Protein AF-A0A9D9SPD0-F1 (afdb_monomer)

Solvent-accessible surface area (backbone atoms only — not comparable to full-atom values): 8427 Å² total; per-residue (Å²): 134,83,87,82,81,82,81,84,81,80,84,82,80,78,81,80,79,78,78,81,70,79,66,75,82,36,58,52,96,51,100,40,53,69,55,44,50,55,56,55,72,66,38,80,92,52,48,49,81,45,74,45,97,86,48,36,39,33,37,39,20,73,92,73,37,30,38,36,43,30,52,25,91,90,42,81,33,36,54,22,36,38,39,38,33,61,45,71,48,97,90,71,49,64,48,72,49,63,25,42,41,62,77,28,60,68,70,35,41,53,49,52,53,51,55,49,50,56,49,50,51,52,54,43,50,54,51,55,51,48,55,54,54,63,73,68,58,78,87,128

Mean predicted aligned error: 11.29 Å

Secondary structure (DSSP, 8-state):
-----------------------GGGB---S-HHHHHHHHHT-TTT-EEEE-TTS-EEEEEGGGTEEEEEPPTT-TT-SEEEEEEEEE-TTS-EEEEEEEEE-S-HHHHHHHHHHHHHHHHHHHHHHHHHHHHHTTSPP-

pLDDT: mean 82.53, std 18.58, range [37.19, 98.56]

Nearest PDB structures (foldseek):
  2kf2-assembly1_A  TM=5.085E-01  e=1.589E-01  Streptomyces coelicolor A3(2)
  2rez-assembly1_A  TM=5.668E-01  e=3.774E-01  Streptomyces glaucescens
  2le1-assembly1_A  TM=5.474E-01  e=3.009E+00  Thermobifida fusca YX
  4eaj-assembly1_A  TM=4.561E-01  e=3.376E+00  Rattus norvegicus
  4ggz-assembly4_D  TM=4.896E-01  e=8.998E+00  Bradyrhizobium diazoefficiens USDA 110

Foldseek 3Di:
DDDDDDDDDDDDDDDDPDDPDDPPLQADPDPALVRVVVVLVPDPPQWDWDQDPQGWIWIQGVVQQKIKIADGPPQQQPGKIKIWRWDADPVGAIDIRIHMDTPHPPVSVVVVVVVVVVVRVVVRVVSVVVVVVVVPDDDD

Sequence (140 aa):
MRLALFVLSIASSLPALAQTQPAESSRIEFPSVAVALKELQARDGNGTVVVHADGWTIINEPLASAQWSFAPDGHHAYPSVVRRIIRRSSAGSVSVETASLCEAPQAECSKLLSEFAAMDERITQSIKARGRQGSTQPAQ

Radius of gyration: 24.4 Å; Cα contacts (8 Å, |Δi|>4): 172; chains: 1; bounding box: 58×80×50 Å

Structure (mmCIF, N/CA/C/O backbone):
data_AF-A0A9D9SPD0-F1
#
_entry.id   AF-A0A9D9SPD0-F1
#
loop_
_atom_site.group_PDB
_atom_site.id
_atom_site.type_symbol
_atom_site.label_atom_id
_atom_site.label_alt_id
_atom_site.label_comp_id
_atom_site.label_asym_id
_atom_site.label_entity_id
_atom_site.label_seq_id
_atom_site.pdbx_PDB_ins_code
_atom_site.Cartn_x
_atom_site.Cartn_y
_atom_site.Cartn_z
_atom_site.occupancy
_atom_site.B_iso_or_equiv
_atom_site.auth_seq_id
_atom_site.auth_comp_id
_atom_site.auth_asym_id
_atom_site.auth_atom_id
_atom_site.pdbx_PDB_model_num
ATOM 1 N N . MET A 1 1 ? 44.109 62.754 25.727 1.00 37.19 1 MET A N 1
ATOM 2 C CA . MET A 1 1 ? 42.789 63.143 25.192 1.00 37.19 1 MET A CA 1
ATOM 3 C C . MET A 1 1 ? 42.091 61.875 24.707 1.00 37.19 1 MET A C 1
ATOM 5 O O . MET A 1 1 ? 42.626 61.200 23.847 1.00 37.19 1 MET A O 1
ATOM 9 N N . ARG A 1 2 ? 41.018 61.517 25.422 1.00 44.62 2 ARG A N 1
ATOM 10 C CA . ARG A 1 2 ? 39.963 60.496 25.240 1.00 44.62 2 ARG A CA 1
ATOM 11 C C . ARG A 1 2 ? 40.130 59.352 24.213 1.00 44.62 2 ARG A C 1
ATOM 13 O O . ARG A 1 2 ? 40.065 59.545 23.008 1.00 44.62 2 ARG A O 1
ATOM 20 N N . LEU A 1 3 ? 40.200 58.155 24.799 1.00 45.38 3 LEU A N 1
ATOM 21 C CA . LEU A 1 3 ? 39.957 56.808 24.277 1.00 45.38 3 LEU A CA 1
ATOM 22 C C . LEU A 1 3 ? 38.614 56.727 23.514 1.00 45.38 3 LEU A C 1
ATOM 24 O O . LEU A 1 3 ? 37.570 57.021 24.095 1.00 45.38 3 LEU A O 1
ATOM 28 N N . ALA A 1 4 ? 38.633 56.323 22.241 1.00 49.66 4 ALA A N 1
ATOM 29 C CA . ALA A 1 4 ? 37.425 56.051 21.460 1.00 49.66 4 ALA A CA 1
ATOM 30 C C . ALA A 1 4 ? 37.118 54.544 21.500 1.00 49.66 4 ALA A C 1
ATOM 32 O O . ALA A 1 4 ? 37.819 53.735 20.895 1.00 49.66 4 ALA A O 1
ATOM 33 N N . LEU A 1 5 ? 36.091 54.178 22.268 1.00 47.53 5 LEU A N 1
ATOM 34 C CA . LEU A 1 5 ? 35.528 52.831 22.345 1.00 47.53 5 LEU A CA 1
ATOM 35 C C . LEU A 1 5 ? 34.811 52.495 21.028 1.00 47.53 5 LEU A C 1
ATOM 37 O O . LEU A 1 5 ? 33.817 53.132 20.681 1.00 47.53 5 LEU A O 1
ATOM 41 N N . PHE A 1 6 ? 35.297 51.481 20.311 1.00 50.62 6 PHE A N 1
ATOM 42 C CA . PHE A 1 6 ? 34.569 50.853 19.209 1.00 50.62 6 PHE A CA 1
ATOM 43 C C . PHE A 1 6 ? 33.415 50.018 19.784 1.00 50.62 6 PHE A C 1
ATOM 45 O O . PHE A 1 6 ? 33.637 48.992 20.425 1.00 50.62 6 PHE A O 1
ATOM 52 N N . VAL A 1 7 ? 32.177 50.471 19.576 1.00 56.81 7 VAL A N 1
ATOM 53 C CA . VAL A 1 7 ? 30.957 49.741 19.950 1.00 56.81 7 VAL A CA 1
ATOM 54 C C . VAL A 1 7 ? 30.686 48.664 18.896 1.00 56.81 7 VAL A C 1
ATOM 56 O O . VAL A 1 7 ? 30.331 48.962 17.757 1.00 56.81 7 VAL A O 1
ATOM 59 N N . LEU A 1 8 ? 30.874 47.402 19.284 1.00 50.56 8 LEU A N 1
ATOM 60 C CA . LEU A 1 8 ? 30.570 46.218 18.482 1.00 50.56 8 LEU A CA 1
ATOM 61 C C . LEU A 1 8 ? 29.039 46.044 18.396 1.00 50.56 8 LEU A C 1
ATOM 63 O O . LEU A 1 8 ? 28.400 45.661 19.373 1.00 50.56 8 LEU A O 1
ATOM 67 N N . SER A 1 9 ? 28.438 46.339 17.241 1.00 51.59 9 SER A N 1
ATOM 68 C CA . SER A 1 9 ? 27.016 46.063 16.984 1.00 51.59 9 SER A CA 1
ATOM 69 C C . SER A 1 9 ? 26.856 44.630 16.480 1.00 51.59 9 SER A C 1
ATOM 71 O O . SER A 1 9 ? 27.174 44.332 15.331 1.00 51.59 9 SER A O 1
ATOM 73 N N . ILE A 1 10 ? 26.390 43.730 17.346 1.00 56.06 10 ILE A N 1
ATOM 74 C CA . ILE A 1 10 ? 26.089 42.339 16.989 1.00 56.06 10 ILE A CA 1
ATOM 75 C C . ILE A 1 10 ? 24.638 42.295 16.495 1.00 56.06 10 ILE A C 1
ATOM 77 O O . ILE A 1 10 ? 23.703 42.325 17.291 1.00 56.06 10 ILE A O 1
ATOM 81 N N . ALA A 1 11 ? 24.443 42.252 15.177 1.00 54.75 11 ALA A N 1
ATOM 82 C CA . ALA A 1 11 ? 23.140 41.990 14.574 1.00 54.75 11 ALA A CA 1
ATOM 83 C C . ALA A 1 11 ? 22.809 40.495 14.727 1.00 54.75 11 ALA A C 1
ATOM 85 O O . ALA A 1 11 ? 23.429 39.642 14.093 1.00 54.75 11 ALA A O 1
ATOM 86 N N . SER A 1 12 ? 21.869 40.163 15.610 1.00 49.69 12 SER A N 1
ATOM 87 C CA . SER A 1 12 ? 21.419 38.787 15.836 1.00 49.69 12 SER A CA 1
ATOM 88 C C . SER A 1 12 ? 20.366 38.394 14.794 1.00 49.69 12 SER A C 1
ATOM 90 O O . SER A 1 12 ? 19.196 38.746 14.919 1.00 49.69 12 SER A O 1
ATOM 92 N N . SER A 1 13 ? 20.774 37.656 13.763 1.00 51.81 13 SER A N 1
ATOM 93 C CA . SER A 1 13 ? 19.858 37.021 12.810 1.00 51.81 13 SER A CA 1
ATOM 94 C C . SER A 1 13 ? 19.193 35.806 13.468 1.00 51.81 13 SER A C 1
ATOM 96 O O . SER A 1 13 ? 19.858 34.809 13.743 1.00 51.81 13 SER A O 1
ATOM 98 N N . LEU A 1 14 ? 17.887 35.877 13.733 1.00 56.00 14 LEU A N 1
ATOM 99 C CA . LEU A 1 14 ? 17.099 34.725 14.185 1.00 56.00 14 LEU A CA 1
ATOM 100 C C . LEU A 1 14 ? 16.941 33.735 13.015 1.00 56.00 14 LEU A C 1
ATOM 102 O O . LEU A 1 14 ? 16.472 34.144 11.950 1.00 56.00 14 LEU A O 1
ATOM 106 N N . PRO A 1 15 ? 17.302 32.449 13.169 1.00 54.03 15 PRO A N 1
ATOM 107 C CA . PRO A 1 15 ? 17.042 31.461 12.136 1.00 54.03 15 PRO A CA 1
ATOM 108 C C . PRO A 1 15 ? 15.532 31.201 12.075 1.00 54.03 15 PRO A C 1
ATOM 110 O O . PRO A 1 15 ? 14.916 30.790 13.059 1.00 54.03 15 PRO A O 1
ATOM 113 N N . ALA A 1 16 ? 14.926 31.451 10.915 1.00 60.50 16 ALA A N 1
ATOM 114 C CA . ALA A 1 16 ? 13.569 31.016 10.629 1.00 60.50 16 ALA A CA 1
ATOM 115 C C . ALA A 1 16 ? 13.542 29.480 10.611 1.00 60.50 16 ALA A C 1
ATOM 117 O O . ALA A 1 16 ? 14.169 28.847 9.760 1.00 60.50 16 ALA A O 1
ATOM 118 N N . LEU A 1 17 ? 12.833 28.876 11.565 1.00 54.91 17 LEU A N 1
ATOM 119 C CA . LEU A 1 17 ? 12.505 27.454 11.534 1.00 54.91 17 LEU A CA 1
ATOM 120 C C . LEU A 1 17 ? 11.563 27.218 10.349 1.00 54.91 17 LEU A C 1
ATOM 122 O O . LEU A 1 17 ? 10.366 27.486 10.433 1.00 54.91 17 LEU A O 1
ATOM 126 N N . ALA A 1 18 ? 12.114 26.739 9.235 1.00 54.06 18 ALA A N 1
ATOM 127 C CA . ALA A 1 18 ? 11.325 26.179 8.152 1.00 54.06 18 ALA A CA 1
ATOM 128 C C . ALA A 1 18 ? 10.528 24.995 8.718 1.00 54.06 18 ALA A C 1
A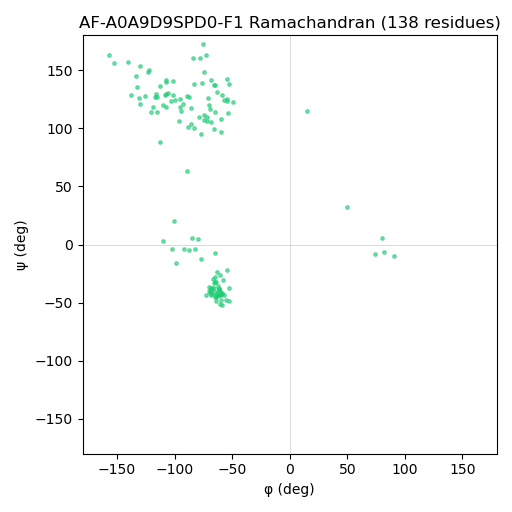TOM 130 O O . ALA A 1 18 ? 11.092 23.960 9.073 1.00 54.06 18 ALA A O 1
ATOM 131 N N . GLN A 1 19 ? 9.216 25.169 8.861 1.00 50.41 19 GLN A N 1
ATOM 132 C CA . GLN A 1 19 ? 8.316 24.071 9.177 1.00 50.41 19 GLN A CA 1
ATOM 133 C C . GLN A 1 19 ? 8.272 23.162 7.949 1.00 50.41 19 GLN A C 1
ATOM 135 O O . GLN A 1 19 ? 7.685 23.517 6.929 1.00 50.41 19 GLN A O 1
ATOM 140 N N . THR A 1 20 ? 8.928 22.007 8.030 1.00 45.81 20 THR A N 1
ATOM 141 C CA . THR A 1 20 ? 8.767 20.921 7.063 1.00 45.81 20 THR A CA 1
ATOM 142 C C . THR A 1 20 ? 7.297 20.507 7.076 1.00 45.81 20 THR A C 1
ATOM 144 O O . THR A 1 20 ? 6.865 19.766 7.958 1.00 45.81 20 THR A O 1
ATOM 147 N N . GLN A 1 21 ? 6.503 21.026 6.137 1.00 46.50 21 GLN A N 1
ATOM 148 C CA . GLN A 1 21 ? 5.155 20.525 5.894 1.00 46.50 21 GLN A CA 1
ATOM 149 C C . GLN A 1 21 ? 5.269 19.035 5.537 1.00 46.50 21 GLN A C 1
ATOM 151 O O . GLN A 1 21 ? 6.080 18.687 4.672 1.00 46.50 21 GLN A O 1
ATOM 156 N N . PRO A 1 22 ? 4.505 18.141 6.191 1.00 48.66 22 PRO A N 1
ATOM 157 C CA . PRO A 1 22 ? 4.410 16.756 5.755 1.00 48.66 22 PRO A CA 1
ATOM 158 C C . PRO A 1 22 ? 3.995 16.751 4.285 1.00 48.66 22 PRO A C 1
ATOM 160 O O . PRO A 1 22 ? 2.996 17.373 3.931 1.00 48.66 22 PRO A O 1
ATOM 163 N N . ALA A 1 23 ? 4.792 16.107 3.434 1.00 49.25 23 ALA A N 1
ATOM 164 C CA . ALA A 1 23 ? 4.589 16.105 1.994 1.00 49.25 23 ALA A CA 1
ATOM 165 C C . ALA A 1 23 ? 3.154 15.660 1.651 1.00 49.25 23 ALA A C 1
ATOM 167 O O . ALA A 1 23 ? 2.786 14.503 1.875 1.00 49.25 23 ALA A O 1
ATOM 168 N N . GLU A 1 24 ? 2.349 16.574 1.099 1.00 45.41 24 GLU A N 1
ATOM 169 C CA . GLU A 1 24 ? 0.966 16.320 0.659 1.00 45.41 24 GLU A CA 1
ATOM 170 C C . GLU A 1 24 ? 0.870 15.145 -0.333 1.00 45.41 24 GLU A C 1
ATOM 172 O O . GLU A 1 24 ? -0.155 14.473 -0.403 1.00 45.41 24 GLU A O 1
ATOM 177 N N . SER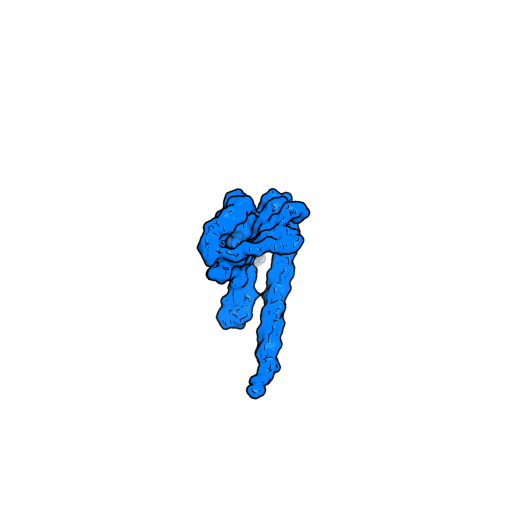 A 1 25 ? 1.970 14.807 -1.017 1.00 51.25 25 SER A N 1
ATOM 178 C CA . SER A 1 25 ? 2.091 13.672 -1.942 1.00 51.25 25 SER A CA 1
ATOM 179 C C . SER A 1 25 ? 1.942 12.281 -1.302 1.00 51.25 25 SER A C 1
ATOM 181 O O . SER A 1 25 ? 1.866 11.285 -2.023 1.00 51.25 25 SER A O 1
ATOM 183 N N . SER A 1 26 ? 1.870 12.194 0.030 1.00 67.75 26 SER A N 1
ATOM 184 C CA . SER A 1 26 ? 1.780 10.929 0.782 1.00 67.75 26 SER A CA 1
ATOM 185 C C . SER A 1 26 ? 0.340 10.471 1.064 1.00 67.75 26 SER A C 1
ATOM 187 O O . SER A 1 26 ? 0.136 9.416 1.673 1.00 67.75 26 SER A O 1
ATOM 189 N N . ARG A 1 27 ? -0.676 11.263 0.694 1.00 81.12 27 ARG A N 1
ATOM 190 C CA . ARG A 1 27 ? -2.081 10.984 1.029 1.00 81.12 27 ARG A CA 1
ATOM 191 C C . ARG A 1 27 ? -2.833 10.376 -0.156 1.00 81.12 27 ARG A C 1
ATOM 193 O O . ARG A 1 27 ? -2.645 10.766 -1.304 1.00 81.12 27 ARG A O 1
ATOM 200 N N . ILE A 1 28 ? -3.695 9.406 0.134 1.00 93.69 28 ILE A N 1
ATOM 201 C CA . ILE A 1 28 ? -4.657 8.855 -0.824 1.00 93.69 28 ILE A CA 1
ATOM 202 C C . ILE A 1 28 ? -5.959 9.665 -0.746 1.00 93.69 28 ILE A C 1
ATOM 204 O O . ILE A 1 28 ? -6.527 9.832 0.331 1.00 93.69 28 ILE A O 1
ATOM 208 N N . GLU A 1 29 ? -6.439 10.147 -1.892 1.00 92.50 29 GLU A N 1
ATOM 209 C CA . GLU A 1 29 ? -7.632 10.996 -2.009 1.00 92.50 29 GLU A CA 1
ATOM 210 C C . GLU A 1 29 ? -8.911 10.166 -2.193 1.00 92.50 29 GLU A C 1
ATOM 212 O O . GLU A 1 29 ? -9.586 10.242 -3.215 1.00 92.50 29 GLU A O 1
ATOM 217 N N . PHE A 1 30 ? -9.243 9.355 -1.191 1.00 95.12 30 PHE A N 1
ATOM 218 C CA . PHE A 1 30 ? -10.560 8.728 -1.080 1.00 95.12 30 PHE A CA 1
ATOM 219 C C . PHE A 1 30 ? -11.197 9.092 0.267 1.00 95.12 30 PHE A C 1
ATOM 221 O O . PHE A 1 30 ? -10.474 9.247 1.251 1.00 95.12 30 PHE A O 1
ATOM 228 N N . PRO A 1 31 ? -12.537 9.195 0.352 1.00 96.31 31 PRO A N 1
ATOM 229 C CA . PRO A 1 31 ? -13.221 9.502 1.609 1.00 96.31 31 PRO A CA 1
ATOM 230 C C . PRO A 1 31 ? -13.075 8.416 2.683 1.00 96.31 31 PRO A C 1
ATOM 232 O O . PRO A 1 31 ? -13.173 8.716 3.867 1.00 96.31 31 PRO A O 1
ATOM 235 N N . SER A 1 32 ? -12.901 7.157 2.269 1.00 98.00 32 SER A N 1
ATOM 236 C CA . SER A 1 32 ? -12.658 6.020 3.161 1.00 98.00 32 SER A CA 1
ATOM 237 C C . SER A 1 32 ? -11.957 4.877 2.427 1.00 98.00 32 SER A C 1
ATOM 239 O O . SER A 1 32 ? -11.980 4.807 1.194 1.00 98.00 32 SER A O 1
ATOM 241 N N . VAL A 1 33 ? -11.373 3.947 3.181 1.00 98.12 33 VAL A N 1
ATOM 242 C CA . VAL A 1 33 ? -10.749 2.717 2.670 1.00 98.12 33 VAL A CA 1
ATOM 243 C C . VAL A 1 33 ? -11.776 1.858 1.930 1.00 98.12 33 VAL A C 1
ATOM 245 O O . VAL A 1 33 ? -11.481 1.325 0.862 1.00 98.12 33 VAL A O 1
ATOM 248 N N . ALA A 1 34 ? -13.003 1.768 2.450 1.00 97.88 34 ALA A N 1
ATOM 249 C CA . ALA A 1 34 ? -14.084 1.018 1.812 1.00 97.88 34 ALA A CA 1
ATOM 250 C C . ALA A 1 34 ? -14.489 1.624 0.456 1.00 97.88 34 ALA A C 1
ATOM 252 O O . ALA A 1 34 ? -14.695 0.890 -0.512 1.00 97.88 34 ALA A O 1
ATOM 253 N N . VAL A 1 35 ? -14.562 2.960 0.365 1.00 98.12 35 VAL A N 1
ATOM 254 C CA . VAL A 1 35 ? -14.811 3.658 -0.909 1.00 98.12 35 VAL A CA 1
ATOM 255 C C . VAL A 1 35 ? -13.654 3.428 -1.879 1.00 98.12 35 VAL A C 1
ATOM 257 O O . VAL A 1 35 ? -13.906 3.068 -3.026 1.00 98.12 35 VAL 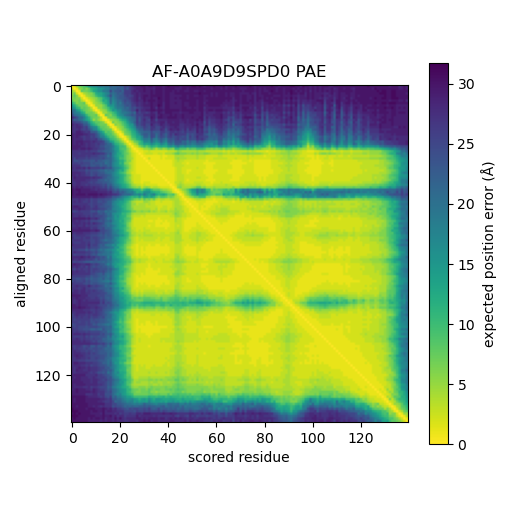A O 1
ATOM 260 N N . ALA A 1 36 ? -12.404 3.537 -1.415 1.00 97.12 36 ALA A N 1
ATOM 261 C CA . ALA A 1 36 ? -11.225 3.254 -2.232 1.00 97.12 36 ALA A CA 1
ATOM 262 C C . ALA A 1 36 ? -11.271 1.839 -2.830 1.00 97.12 36 ALA A C 1
ATOM 264 O O . ALA A 1 36 ? -11.069 1.672 -4.031 1.00 97.12 36 ALA A O 1
ATOM 265 N N . LEU A 1 37 ? -11.573 0.826 -2.009 1.00 96.50 37 LEU A N 1
ATOM 266 C CA . LEU A 1 37 ? -11.663 -0.565 -2.453 1.00 96.50 37 LEU A CA 1
ATOM 267 C C . LEU A 1 37 ? -12.744 -0.738 -3.521 1.00 96.50 37 LEU A C 1
ATOM 269 O O . LEU A 1 37 ? -12.467 -1.268 -4.596 1.00 96.50 37 LEU A O 1
ATOM 273 N N . LYS A 1 38 ? -13.956 -0.244 -3.243 1.00 95.69 38 LYS A N 1
ATOM 274 C CA . LYS A 1 38 ? -15.099 -0.346 -4.155 1.00 95.69 38 LYS A CA 1
ATOM 275 C C . LYS A 1 38 ? -14.820 0.335 -5.494 1.00 95.69 38 LYS A C 1
ATOM 277 O O . LYS A 1 38 ? -15.085 -0.249 -6.542 1.00 95.69 38 LYS A O 1
ATOM 282 N N . GLU A 1 39 ? -14.303 1.562 -5.472 1.00 94.56 39 GLU A N 1
ATOM 283 C CA . GLU A 1 39 ? -14.035 2.318 -6.696 1.00 94.56 39 GLU A CA 1
ATOM 284 C C . GLU A 1 39 ? -12.899 1.704 -7.512 1.00 94.56 39 GLU A C 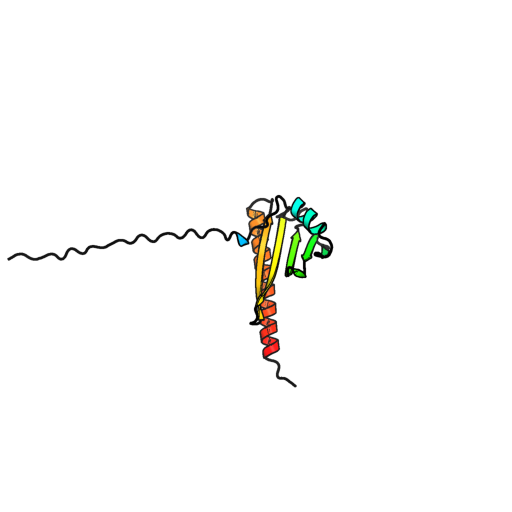1
ATOM 286 O O . GLU A 1 39 ? -13.016 1.624 -8.731 1.00 94.56 39 GLU A O 1
ATOM 291 N N . LEU A 1 40 ? -11.829 1.221 -6.871 1.00 93.75 40 LEU A N 1
ATOM 292 C CA . LEU A 1 40 ? -10.725 0.560 -7.573 1.00 93.75 40 LEU A CA 1
ATOM 293 C C . LEU A 1 40 ? -11.141 -0.787 -8.177 1.00 93.75 40 LEU A C 1
ATOM 295 O O . LEU A 1 40 ? -10.718 -1.102 -9.286 1.00 93.75 40 LEU A O 1
ATOM 299 N N . GLN A 1 41 ? -11.993 -1.561 -7.498 1.00 91.75 41 GLN A N 1
ATOM 300 C CA . GLN A 1 41 ? -12.535 -2.819 -8.029 1.00 91.75 41 GLN A CA 1
ATOM 301 C C . GLN A 1 41 ? -13.469 -2.612 -9.228 1.00 91.75 41 GLN A C 1
ATOM 303 O O . GLN A 1 41 ? -13.550 -3.481 -10.089 1.00 91.75 41 GLN A O 1
ATOM 308 N N . ALA A 1 42 ? -14.158 -1.471 -9.293 1.00 90.88 42 ALA A N 1
ATOM 309 C CA . ALA A 1 42 ? -15.066 -1.133 -10.387 1.00 90.88 42 ALA A CA 1
ATOM 310 C C . ALA A 1 42 ? -14.357 -0.563 -11.632 1.00 90.88 42 ALA A C 1
ATOM 312 O O . ALA A 1 42 ? -15.015 -0.273 -12.630 1.00 90.88 42 ALA A O 1
ATOM 313 N N . ARG A 1 43 ? -13.032 -0.358 -11.597 1.00 86.50 43 ARG A N 1
ATOM 314 C CA . ARG A 1 43 ? -12.277 0.153 -12.749 1.00 86.50 43 ARG A CA 1
ATOM 315 C C . ARG A 1 43 ? -12.054 -0.954 -13.773 1.00 86.50 43 ARG A C 1
ATOM 317 O O . ARG A 1 43 ? -11.070 -1.692 -13.702 1.00 86.50 43 ARG A O 1
ATOM 324 N N . ASP A 1 44 ? -12.937 -1.013 -14.761 1.00 66.38 44 ASP A N 1
ATOM 325 C CA . ASP A 1 44 ? -12.804 -1.926 -15.894 1.00 66.38 44 ASP A CA 1
ATOM 326 C C . ASP A 1 44 ? -11.442 -1.762 -16.592 1.00 66.38 44 ASP A C 1
ATOM 328 O O . ASP A 1 44 ? -11.044 -0.668 -16.996 1.00 66.38 44 ASP A O 1
ATOM 332 N N . GLY A 1 45 ? -10.703 -2.868 -16.717 1.00 61.25 45 GLY A N 1
ATOM 333 C CA . GLY A 1 45 ? -9.479 -2.968 -17.522 1.00 61.25 45 GLY A CA 1
ATOM 334 C C . GLY A 1 45 ? -8.219 -2.294 -16.961 1.00 61.25 45 GLY A C 1
ATOM 335 O O . GLY A 1 45 ? -7.138 -2.524 -17.502 1.00 61.25 45 GLY A O 1
ATOM 336 N N . ASN A 1 46 ? -8.314 -1.517 -15.877 1.00 70.12 46 ASN A N 1
ATOM 337 C CA . ASN A 1 46 ? -7.165 -0.798 -15.311 1.00 70.12 46 ASN A CA 1
ATOM 338 C C . ASN A 1 46 ? -6.513 -1.497 -14.117 1.00 70.12 46 ASN A C 1
ATOM 340 O O . ASN A 1 46 ? -5.382 -1.147 -13.787 1.00 70.12 46 ASN A O 1
ATOM 344 N N . GLY A 1 47 ? -7.182 -2.475 -13.499 1.00 75.44 47 GLY A N 1
ATOM 345 C CA . GLY A 1 47 ? -6.715 -3.161 -12.297 1.00 75.44 47 GLY A CA 1
ATOM 346 C C . GLY A 1 47 ? -6.836 -4.686 -12.377 1.00 75.44 47 GLY A C 1
ATOM 347 O O . GLY A 1 47 ? -7.788 -5.210 -12.943 1.00 75.44 47 GLY A O 1
ATOM 348 N N . THR A 1 48 ? -5.894 -5.422 -11.785 1.00 88.19 48 THR A N 1
ATOM 349 C CA . THR A 1 48 ? -6.052 -6.854 -11.467 1.00 88.19 48 THR A CA 1
ATOM 350 C C . THR A 1 48 ? -6.155 -7.020 -9.960 1.00 88.19 48 THR A C 1
ATOM 352 O O . THR A 1 48 ? -5.218 -6.661 -9.243 1.00 88.19 48 THR A O 1
ATOM 355 N N . VAL A 1 49 ? -7.277 -7.575 -9.495 1.00 93.12 49 VAL A N 1
ATOM 356 C CA . VAL A 1 49 ? -7.528 -7.873 -8.080 1.00 93.12 49 VAL A CA 1
ATOM 357 C C . VAL A 1 49 ? -6.987 -9.263 -7.749 1.00 93.12 49 VAL A C 1
ATOM 359 O O . VAL A 1 49 ? -7.322 -10.241 -8.413 1.00 93.12 49 VAL A O 1
ATOM 362 N N . VAL A 1 50 ? -6.160 -9.353 -6.711 1.00 94.06 50 VAL A N 1
ATOM 363 C CA . VAL A 1 50 ? -5.588 -10.594 -6.183 1.00 94.06 50 VAL A CA 1
ATOM 364 C C . VAL A 1 50 ? -5.806 -10.614 -4.678 1.00 94.06 50 VAL A C 1
ATOM 366 O O . VAL A 1 50 ? -5.405 -9.683 -3.989 1.00 94.06 50 VAL A O 1
ATOM 369 N N . VAL A 1 51 ? -6.413 -11.676 -4.158 1.00 94.31 51 VAL A N 1
ATOM 370 C CA . VAL A 1 51 ? -6.519 -11.900 -2.711 1.00 94.31 51 VAL A CA 1
ATOM 371 C C . VAL A 1 51 ? -5.492 -12.953 -2.319 1.00 94.31 51 VAL A C 1
ATOM 373 O O . VAL A 1 51 ? -5.469 -14.047 -2.884 1.00 94.31 51 VAL A O 1
ATOM 376 N N . HIS A 1 52 ? -4.611 -12.607 -1.389 1.00 94.00 52 HIS A N 1
ATOM 377 C CA . HIS A 1 52 ? -3.558 -13.489 -0.905 1.00 94.00 52 HIS A CA 1
ATOM 378 C C . HIS A 1 52 ? -4.074 -14.429 0.191 1.00 94.00 52 HIS A C 1
ATOM 380 O O . HIS A 1 52 ? -5.096 -14.177 0.827 1.00 94.00 52 HIS A O 1
ATOM 386 N N . ALA A 1 53 ? -3.350 -15.526 0.429 1.00 91.75 53 ALA A N 1
ATOM 387 C CA . ALA A 1 53 ? -3.710 -16.517 1.448 1.00 91.75 53 ALA A CA 1
ATOM 388 C C . ALA A 1 53 ? -3.694 -15.954 2.883 1.00 91.75 53 ALA A C 1
ATOM 390 O O . ALA A 1 53 ? -4.366 -16.487 3.758 1.00 91.75 53 ALA A O 1
ATOM 391 N N . ASP A 1 54 ? -2.941 -14.879 3.116 1.00 92.88 54 ASP A N 1
ATOM 392 C CA . ASP A 1 54 ? -2.901 -14.120 4.370 1.00 92.88 54 ASP A CA 1
ATOM 393 C C . ASP A 1 54 ? -4.010 -13.051 4.466 1.00 92.88 54 ASP A C 1
ATOM 395 O O . ASP A 1 54 ? -4.046 -12.282 5.422 1.00 92.88 54 ASP A O 1
ATOM 399 N N . GLY A 1 55 ? -4.922 -13.010 3.489 1.00 96.62 55 GLY A N 1
ATOM 400 C CA . GLY A 1 55 ? -6.106 -12.154 3.463 1.00 96.62 55 GLY A CA 1
ATOM 401 C C . GLY A 1 55 ? -5.904 -10.793 2.796 1.00 96.62 55 GLY A C 1
ATOM 402 O O . GLY A 1 55 ? -6.888 -10.095 2.548 1.00 96.62 55 GLY A O 1
ATOM 403 N N . TRP A 1 56 ? -4.672 -10.399 2.467 1.00 97.88 56 TRP A N 1
ATOM 404 C CA . TRP A 1 56 ? -4.435 -9.109 1.819 1.00 97.88 56 TRP A CA 1
ATOM 405 C C . TRP A 1 56 ? -5.097 -9.050 0.445 1.00 97.88 56 TRP A C 1
ATOM 407 O O . TRP A 1 56 ? -4.903 -9.933 -0.393 1.00 97.88 56 TRP A O 1
ATOM 417 N N . THR A 1 57 ? -5.838 -7.972 0.190 1.00 98.06 57 THR A N 1
ATOM 418 C CA . THR A 1 57 ? -6.358 -7.686 -1.151 1.00 98.06 57 THR A CA 1
ATOM 419 C C . THR A 1 57 ? -5.404 -6.736 -1.859 1.00 98.06 57 THR A C 1
ATOM 421 O O . THR A 1 57 ? -5.182 -5.611 -1.416 1.00 98.06 57 THR A O 1
ATOM 424 N N . ILE A 1 58 ? -4.832 -7.188 -2.969 1.00 97.19 58 ILE A N 1
ATOM 425 C CA . ILE A 1 58 ? -3.921 -6.424 -3.812 1.00 97.19 58 ILE A CA 1
ATOM 426 C C . ILE A 1 58 ? -4.633 -6.046 -5.106 1.00 97.19 58 ILE A C 1
ATOM 428 O O . ILE A 1 58 ? -5.183 -6.906 -5.789 1.00 97.19 58 ILE A O 1
ATOM 432 N N . ILE A 1 59 ? -4.588 -4.769 -5.474 1.00 96.19 59 ILE A N 1
ATOM 433 C CA . ILE A 1 59 ? -5.043 -4.293 -6.784 1.00 96.19 59 ILE A CA 1
ATOM 434 C C . ILE A 1 59 ? -3.830 -3.746 -7.528 1.00 96.19 59 ILE A C 1
ATOM 436 O O . ILE A 1 59 ? -3.228 -2.758 -7.111 1.00 96.19 59 ILE A O 1
ATOM 440 N N . ASN A 1 60 ? -3.445 -4.403 -8.617 1.00 94.44 60 ASN A N 1
ATOM 441 C CA . ASN A 1 60 ? -2.342 -3.959 -9.468 1.00 94.44 60 ASN A CA 1
ATOM 442 C C . ASN A 1 60 ? -2.898 -3.146 -10.634 1.00 94.44 60 ASN A C 1
ATOM 444 O O . ASN A 1 60 ? -3.712 -3.683 -11.375 1.00 94.44 60 ASN A O 1
ATOM 448 N N . GLU A 1 61 ? -2.428 -1.916 -10.835 1.00 93.12 61 GLU A N 1
ATOM 449 C CA . GLU A 1 61 ? -2.746 -1.064 -11.987 1.00 93.12 61 GLU A CA 1
ATOM 450 C C . GLU A 1 61 ? -1.485 -0.864 -12.857 1.00 93.12 61 GLU A C 1
ATOM 452 O O . GLU A 1 61 ? -0.728 0.095 -12.652 1.00 93.12 61 GLU A O 1
ATOM 457 N N . PRO A 1 62 ? -1.203 -1.756 -13.832 1.00 90.25 62 PRO A N 1
ATOM 458 C CA . PRO A 1 62 ? 0.065 -1.757 -14.566 1.00 90.25 62 PRO A CA 1
ATOM 459 C C . PRO A 1 62 ? 0.323 -0.467 -15.349 1.00 90.25 62 PRO A C 1
ATOM 461 O O . PRO A 1 62 ? 1.450 0.024 -15.367 1.00 90.25 62 PRO A O 1
ATOM 464 N N . LEU A 1 63 ? -0.722 0.114 -15.950 1.00 89.25 63 LEU A N 1
ATOM 465 C CA . LEU A 1 63 ? -0.621 1.360 -16.721 1.00 89.25 63 LEU A CA 1
ATOM 466 C C . LEU A 1 63 ? -0.229 2.555 -15.843 1.00 89.25 63 LEU A C 1
ATOM 468 O O . LEU A 1 63 ? 0.499 3.437 -16.289 1.00 89.25 63 LEU A O 1
ATOM 472 N N . ALA A 1 64 ? -0.659 2.555 -14.579 1.00 90.06 64 ALA A N 1
ATOM 473 C CA . ALA A 1 64 ? -0.280 3.561 -13.592 1.00 90.06 64 ALA A CA 1
ATOM 474 C C . ALA A 1 64 ? 1.028 3.213 -12.857 1.00 90.06 64 ALA A C 1
ATOM 476 O O . ALA A 1 64 ? 1.502 4.005 -12.043 1.00 90.06 64 ALA A O 1
ATOM 477 N N . SER A 1 65 ? 1.607 2.030 -13.112 1.00 92.06 65 SER A N 1
ATOM 478 C CA . SER A 1 65 ? 2.691 1.447 -12.305 1.00 92.06 65 SER A CA 1
ATOM 479 C C . SER A 1 65 ? 2.372 1.444 -10.804 1.00 92.06 65 SER A C 1
ATOM 481 O O . SER A 1 65 ? 3.273 1.590 -9.975 1.00 92.06 65 SER A O 1
ATOM 483 N N . ALA A 1 66 ? 1.086 1.304 -10.467 1.00 93.44 66 ALA A N 1
ATOM 484 C CA . ALA A 1 66 ? 0.581 1.395 -9.109 1.00 93.44 66 ALA A CA 1
ATOM 485 C C . ALA A 1 66 ? 0.187 0.015 -8.578 1.00 93.44 66 ALA A C 1
ATOM 487 O O . ALA A 1 66 ? -0.387 -0.811 -9.286 1.00 93.44 66 ALA A O 1
ATOM 488 N N . GLN A 1 67 ? 0.472 -0.220 -7.306 1.00 95.25 67 GLN A N 1
ATOM 489 C CA . GLN A 1 67 ? -0.032 -1.352 -6.549 1.00 95.25 67 GLN A CA 1
ATOM 490 C C . GLN A 1 67 ? -0.712 -0.835 -5.290 1.00 95.25 67 GLN A C 1
ATOM 492 O O . GLN A 1 67 ? -0.113 -0.090 -4.514 1.00 95.25 67 GLN A O 1
ATOM 497 N N . TRP A 1 68 ? -1.945 -1.267 -5.075 1.00 97.38 68 TRP A N 1
ATOM 498 C CA . TRP A 1 68 ? -2.737 -0.968 -3.894 1.00 97.38 68 TRP A CA 1
ATOM 499 C C . TRP A 1 68 ? -2.790 -2.208 -3.015 1.00 97.38 68 TRP A C 1
ATOM 501 O O . TRP A 1 68 ? -3.065 -3.293 -3.516 1.00 97.38 68 TRP A O 1
ATOM 511 N N . SER A 1 69 ? -2.499 -2.057 -1.727 1.00 98.06 69 SER A N 1
ATOM 512 C CA . SER A 1 69 ? -2.504 -3.140 -0.742 1.00 98.06 69 SER A CA 1
ATOM 513 C C . SER A 1 69 ? -3.493 -2.809 0.364 1.00 98.06 69 SER A C 1
ATOM 515 O O . SER A 1 69 ? -3.283 -1.844 1.095 1.00 98.06 69 SER A O 1
ATOM 517 N N . PHE A 1 70 ? -4.563 -3.589 0.463 1.00 98.50 70 PHE A N 1
ATOM 518 C CA . PHE A 1 70 ? -5.609 -3.444 1.467 1.00 98.50 70 PHE A CA 1
ATOM 519 C C . PHE A 1 70 ? -5.390 -4.440 2.596 1.00 98.50 70 PHE A C 1
ATOM 521 O O . PHE A 1 70 ? -5.311 -5.649 2.347 1.00 98.50 70 PHE A O 1
ATOM 528 N N . ALA A 1 71 ? -5.301 -3.921 3.819 1.00 98.44 71 ALA A N 1
ATOM 529 C CA . ALA A 1 71 ? -5.128 -4.746 5.004 1.00 98.44 71 ALA A CA 1
ATOM 530 C C . ALA A 1 71 ? -6.365 -5.642 5.220 1.00 98.44 71 ALA A C 1
ATOM 532 O O . ALA A 1 71 ? -7.486 -5.150 5.067 1.00 98.44 71 ALA A O 1
ATOM 533 N N . PRO A 1 72 ? -6.192 -6.928 5.572 1.00 98.19 72 PRO A N 1
ATOM 534 C CA . PRO A 1 72 ? -7.303 -7.812 5.915 1.00 98.19 72 PRO A CA 1
ATOM 535 C C . PRO A 1 72 ? -7.915 -7.480 7.278 1.00 98.19 72 PRO A C 1
ATOM 537 O O . PRO A 1 72 ? -7.270 -6.858 8.128 1.00 98.19 72 PRO A O 1
ATOM 540 N N . ASP A 1 73 ? -9.128 -7.983 7.519 1.00 96.38 73 ASP A N 1
ATOM 541 C CA . ASP A 1 73 ? -9.714 -8.021 8.860 1.00 96.38 73 ASP A CA 1
ATOM 542 C C . ASP A 1 73 ? -8.749 -8.693 9.855 1.00 96.38 73 ASP A C 1
ATOM 544 O O . ASP A 1 73 ? -8.105 -9.701 9.555 1.00 96.38 73 ASP A O 1
ATOM 548 N N . GLY A 1 74 ? -8.635 -8.128 11.059 1.00 95.69 74 GLY A N 1
ATOM 549 C CA . GLY A 1 74 ? -7.725 -8.617 12.103 1.00 95.69 74 GLY A CA 1
ATOM 550 C C . GLY A 1 74 ? -6.270 -8.152 11.962 1.00 95.69 74 GLY A C 1
ATOM 551 O O . GLY A 1 74 ? -5.478 -8.355 12.883 1.00 95.69 74 GLY A O 1
ATOM 552 N N . HIS A 1 75 ? -5.907 -7.478 10.866 1.00 98.19 75 HIS A N 1
ATOM 553 C CA . HIS A 1 75 ? -4.632 -6.773 10.784 1.00 98.19 75 HIS A CA 1
ATOM 554 C C . HIS A 1 75 ? -4.617 -5.568 11.740 1.00 98.19 75 HIS A C 1
ATOM 556 O O . HIS A 1 75 ? -5.607 -4.851 11.863 1.00 98.19 75 HIS A O 1
ATOM 562 N N . HIS A 1 76 ? -3.478 -5.298 12.385 1.00 98.31 76 HIS A N 1
ATOM 563 C CA . HIS A 1 76 ? -3.354 -4.238 13.399 1.00 98.31 76 HIS A CA 1
ATOM 564 C C . HIS A 1 76 ? -3.715 -2.837 12.874 1.00 98.31 76 HIS A C 1
ATOM 566 O O . HIS A 1 76 ? -4.238 -2.005 13.607 1.00 98.31 76 HIS A O 1
ATOM 572 N N . ALA A 1 77 ? -3.483 -2.602 11.582 1.00 98.25 77 ALA A N 1
ATOM 573 C CA . ALA A 1 77 ? -3.808 -1.353 10.901 1.00 98.25 77 ALA A CA 1
ATOM 574 C C . ALA A 1 77 ? -5.111 -1.414 10.080 1.00 98.25 77 ALA A C 1
ATOM 576 O O . ALA A 1 77 ? -5.276 -0.633 9.145 1.00 98.25 77 ALA A O 1
ATOM 577 N N . TYR A 1 78 ? -6.013 -2.360 10.345 1.00 98.38 78 TYR A N 1
ATOM 578 C CA . TYR A 1 78 ? -7.299 -2.415 9.651 1.00 98.38 78 TYR A CA 1
ATOM 579 C C . TYR A 1 78 ? -8.285 -1.342 10.172 1.00 98.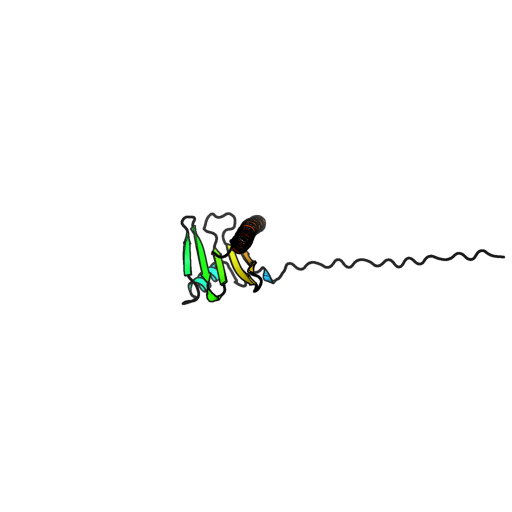38 78 TYR A C 1
ATOM 581 O O . TYR A 1 78 ? -8.380 -1.169 11.389 1.00 98.38 78 TYR A O 1
ATOM 589 N N . PRO A 1 79 ? -9.062 -0.671 9.296 1.00 98.38 79 PRO A N 1
ATOM 590 C CA . PRO A 1 79 ? -8.968 -0.703 7.838 1.00 98.38 79 PRO A CA 1
ATOM 591 C C . PRO A 1 79 ? -7.897 0.266 7.316 1.00 98.38 79 PRO A C 1
ATOM 593 O O . PRO A 1 79 ? -7.769 1.407 7.770 1.00 98.38 79 PRO A O 1
ATOM 596 N N . SER A 1 80 ? -7.123 -0.184 6.325 1.00 98.56 80 SER A N 1
ATOM 597 C CA . SER A 1 80 ? -6.131 0.647 5.635 1.00 98.56 80 SER A CA 1
ATOM 598 C C . SER A 1 80 ? -5.870 0.193 4.205 1.00 98.56 80 SER A C 1
ATOM 600 O O . SER A 1 80 ? -6.058 -0.971 3.845 1.00 98.56 80 SER A O 1
ATOM 602 N N . VAL A 1 81 ? -5.398 1.141 3.399 1.00 98.56 81 VAL A N 1
ATOM 603 C CA . VAL A 1 81 ? -4.852 0.914 2.067 1.00 98.56 81 VAL A CA 1
ATOM 604 C C . VAL A 1 81 ? -3.536 1.663 1.900 1.00 98.56 81 VAL A C 1
ATOM 606 O O . VAL A 1 81 ? -3.416 2.839 2.252 1.00 98.56 81 VAL A O 1
ATOM 609 N N . VAL A 1 82 ? -2.550 0.983 1.320 1.00 98.00 82 VAL A N 1
ATOM 610 C CA . VAL A 1 82 ? -1.271 1.568 0.912 1.00 98.00 82 VAL A CA 1
ATOM 611 C C . VAL A 1 82 ? -1.152 1.493 -0.605 1.00 98.00 82 VAL A C 1
ATOM 613 O O . VAL A 1 82 ? -1.290 0.421 -1.191 1.00 98.00 82 VAL A O 1
ATOM 616 N N . ARG A 1 83 ? -0.877 2.628 -1.249 1.00 97.12 83 ARG A N 1
ATOM 617 C CA . ARG A 1 83 ? -0.554 2.723 -2.673 1.00 97.12 83 ARG A CA 1
ATOM 618 C C . ARG A 1 83 ? 0.944 2.881 -2.833 1.00 97.12 83 ARG A C 1
ATOM 620 O O . ARG A 1 83 ? 1.519 3.812 -2.277 1.00 97.12 83 ARG A O 1
ATOM 627 N N . ARG A 1 84 ? 1.543 2.048 -3.675 1.00 95.75 84 ARG A N 1
ATOM 628 C CA . ARG A 1 84 ? 2.929 2.189 -4.119 1.00 95.75 84 ARG A CA 1
ATOM 629 C C . ARG A 1 84 ? 2.983 2.407 -5.618 1.00 95.75 84 ARG A C 1
ATOM 631 O O . ARG A 1 84 ? 2.428 1.603 -6.359 1.00 95.75 84 ARG A O 1
ATOM 638 N N . ILE A 1 85 ? 3.658 3.463 -6.061 1.00 94.56 85 ILE A N 1
ATOM 639 C CA . ILE A 1 85 ? 3.967 3.713 -7.471 1.00 94.56 85 ILE A CA 1
ATOM 640 C C . ILE A 1 85 ? 5.455 3.458 -7.676 1.00 94.56 85 ILE A C 1
ATOM 642 O O . ILE A 1 85 ? 6.298 4.125 -7.078 1.00 94.56 85 ILE A O 1
ATOM 646 N N . ILE A 1 86 ? 5.786 2.490 -8.525 1.00 91.31 86 ILE A N 1
ATOM 647 C CA . ILE A 1 86 ? 7.177 2.125 -8.805 1.00 91.31 86 ILE A CA 1
ATOM 648 C C . ILE A 1 86 ? 7.630 2.880 -10.053 1.00 91.31 86 ILE A C 1
ATOM 650 O O . ILE A 1 86 ? 7.140 2.619 -11.151 1.00 91.31 86 ILE A O 1
ATOM 654 N N . ARG A 1 87 ? 8.598 3.789 -9.910 1.00 91.50 87 ARG A N 1
ATOM 655 C CA . ARG A 1 87 ? 9.184 4.526 -11.037 1.00 91.50 87 ARG A CA 1
ATOM 656 C C . ARG A 1 87 ? 10.593 4.037 -11.331 1.00 91.50 87 ARG A C 1
ATOM 658 O O . ARG A 1 87 ? 11.392 3.798 -10.429 1.00 91.50 87 ARG A O 1
ATOM 665 N N . ARG A 1 88 ? 10.908 3.923 -12.620 1.00 89.38 88 ARG A N 1
ATOM 666 C CA . ARG A 1 88 ? 12.267 3.697 -13.121 1.00 89.38 88 ARG A CA 1
ATOM 667 C C . ARG A 1 88 ? 12.775 4.967 -13.780 1.00 89.38 88 ARG A C 1
ATOM 669 O O . ARG A 1 88 ? 12.099 5.515 -14.646 1.00 89.38 88 ARG A O 1
ATOM 676 N N . SER A 1 89 ? 13.961 5.416 -13.387 1.00 86.31 89 SER A N 1
ATOM 677 C CA . SER A 1 89 ? 14.661 6.479 -14.102 1.00 86.31 89 SER A CA 1
ATOM 678 C C . SER A 1 89 ? 15.328 5.931 -15.364 1.00 86.31 89 SER A C 1
ATOM 680 O O . SER A 1 89 ? 15.606 4.734 -15.478 1.00 86.31 89 SER A O 1
ATOM 682 N N . SER A 1 90 ? 15.653 6.826 -16.296 1.00 82.31 90 SER A N 1
ATOM 683 C CA . SER A 1 90 ? 16.463 6.503 -17.476 1.00 82.31 90 SER A CA 1
ATOM 684 C C . SER A 1 90 ? 17.867 5.999 -17.120 1.00 82.31 90 SER A C 1
ATOM 686 O O . SER A 1 90 ? 18.440 5.218 -17.870 1.00 82.31 90 SER A O 1
ATOM 688 N N . ALA A 1 91 ? 18.399 6.385 -15.955 1.00 80.12 91 ALA A N 1
ATOM 689 C CA . ALA A 1 91 ? 19.679 5.912 -15.427 1.00 80.12 91 ALA A CA 1
ATOM 690 C C . ALA A 1 91 ? 19.591 4.523 -14.755 1.00 80.12 91 ALA A C 1
ATOM 692 O O . ALA A 1 91 ? 20.564 4.059 -14.163 1.00 80.12 91 ALA A O 1
ATOM 693 N N . GLY A 1 92 ? 18.426 3.865 -14.797 1.00 80.25 92 GLY A N 1
ATOM 694 C CA . GLY A 1 92 ? 18.218 2.530 -14.232 1.00 80.25 92 GLY A CA 1
ATOM 695 C C . GLY A 1 92 ? 18.001 2.502 -12.716 1.00 80.25 92 GLY A C 1
ATOM 696 O O . GLY A 1 92 ? 17.891 1.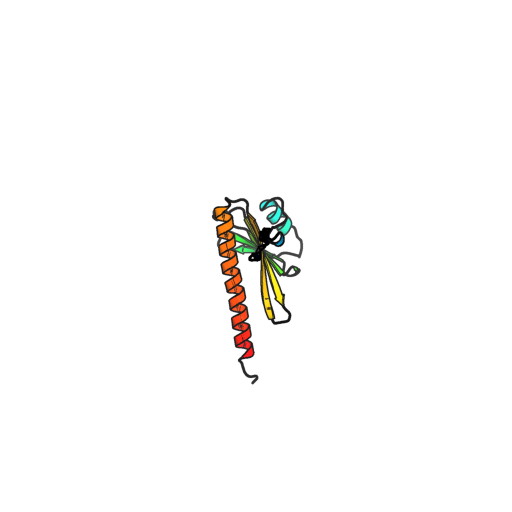420 -12.137 1.00 80.25 92 GLY A O 1
ATOM 697 N N . SER A 1 93 ? 17.908 3.661 -12.053 1.00 84.31 93 SER A N 1
ATOM 698 C CA . SER A 1 93 ? 17.502 3.715 -10.645 1.00 84.31 93 SER A CA 1
ATOM 699 C C . SER A 1 93 ? 15.998 3.473 -10.499 1.00 84.31 93 SER A C 1
ATOM 701 O O . SER A 1 93 ? 15.209 3.822 -11.378 1.00 84.31 93 SER A O 1
ATOM 703 N N . VAL A 1 94 ? 15.603 2.870 -9.378 1.00 89.50 94 VAL A N 1
ATOM 704 C CA . VAL A 1 94 ? 14.199 2.666 -9.005 1.00 89.50 94 VAL A CA 1
ATOM 705 C C . VAL A 1 94 ? 13.878 3.519 -7.793 1.00 89.50 94 VAL A C 1
ATOM 707 O O . VAL A 1 94 ? 14.670 3.562 -6.851 1.00 89.50 94 VAL A O 1
ATOM 710 N N . SER A 1 95 ? 12.724 4.176 -7.827 1.00 90.31 95 SER A N 1
ATOM 711 C CA . SER A 1 95 ? 12.097 4.805 -6.670 1.00 90.31 95 SER A CA 1
ATOM 712 C C . SER A 1 95 ? 10.698 4.232 -6.467 1.00 90.31 95 SER A C 1
ATOM 714 O O . SER A 1 95 ? 10.034 3.811 -7.418 1.00 90.31 95 SER A O 1
ATOM 716 N N . VAL A 1 96 ? 10.262 4.208 -5.211 1.00 92.44 96 VAL A N 1
ATOM 717 C CA . VAL A 1 96 ? 8.908 3.812 -4.829 1.00 92.44 96 VAL A CA 1
ATOM 718 C C . VAL A 1 96 ? 8.263 5.009 -4.143 1.00 92.44 96 VAL A C 1
ATOM 720 O O . VAL A 1 96 ? 8.776 5.503 -3.143 1.00 92.44 96 VAL A O 1
ATOM 723 N N . GLU A 1 97 ? 7.181 5.514 -4.724 1.00 92.94 97 GLU A N 1
ATOM 724 C CA . GLU A 1 97 ? 6.344 6.546 -4.115 1.00 92.94 97 GLU A CA 1
ATOM 725 C C . GLU A 1 97 ? 5.220 5.867 -3.345 1.00 92.94 97 GLU A C 1
ATOM 727 O O . GLU A 1 97 ? 4.418 5.141 -3.938 1.00 92.94 97 GLU A O 1
ATOM 732 N N . THR A 1 98 ? 5.151 6.124 -2.042 1.00 94.12 98 THR A N 1
ATOM 733 C CA . THR A 1 98 ? 4.205 5.459 -1.148 1.00 94.12 98 THR A CA 1
ATOM 734 C C . THR A 1 98 ? 3.224 6.470 -0.572 1.00 94.12 98 THR A C 1
ATOM 736 O O . THR A 1 98 ? 3.614 7.512 -0.051 1.00 94.12 98 THR A O 1
ATOM 739 N N . ALA A 1 99 ? 1.937 6.150 -0.671 1.00 95.81 99 ALA A N 1
ATOM 740 C CA . ALA A 1 99 ? 0.846 6.908 -0.077 1.00 95.81 99 ALA A CA 1
ATOM 741 C C . ALA A 1 99 ? -0.081 5.969 0.698 1.00 95.81 99 ALA A C 1
ATOM 743 O O . ALA A 1 99 ? -0.169 4.785 0.375 1.00 95.81 99 ALA A O 1
ATOM 744 N N . SER A 1 100 ? -0.790 6.479 1.706 1.00 96.62 100 SER A N 1
ATOM 745 C CA . SER A 1 100 ? -1.729 5.659 2.482 1.00 96.62 100 SER A CA 1
ATOM 746 C C . SER A 1 100 ? -3.019 6.390 2.845 1.00 96.62 100 SER A C 1
ATOM 748 O O . SER A 1 100 ? -3.073 7.622 2.887 1.00 96.62 100 SER A O 1
ATOM 750 N N . LEU A 1 101 ? -4.050 5.592 3.108 1.00 98.00 101 LEU A N 1
ATOM 751 C CA . LEU A 1 101 ? -5.262 5.964 3.824 1.00 98.00 101 LEU A CA 1
ATOM 752 C C . LEU A 1 101 ? -5.478 4.893 4.890 1.00 98.00 101 LEU A C 1
ATOM 754 O O . LEU A 1 101 ? -5.561 3.708 4.572 1.00 98.00 101 LEU A O 1
ATOM 758 N N . CYS A 1 102 ? -5.504 5.305 6.151 1.00 97.44 102 CYS A N 1
ATOM 759 C CA . CYS A 1 102 ? -5.591 4.408 7.293 1.00 97.44 102 CYS A CA 1
ATOM 760 C C . CYS A 1 102 ? -6.569 4.990 8.308 1.00 97.44 102 CYS A C 1
ATOM 762 O O . CYS A 1 102 ? -6.456 6.158 8.677 1.00 97.44 102 CYS A O 1
ATOM 764 N N . GLU A 1 103 ? -7.528 4.171 8.725 1.00 97.88 103 GLU A N 1
ATOM 765 C CA . GLU A 1 103 ? -8.610 4.544 9.645 1.00 97.88 103 GLU A CA 1
ATOM 766 C C . GLU A 1 103 ? -8.446 3.872 11.021 1.00 97.88 103 GLU A C 1
ATOM 768 O O . GLU A 1 103 ? -9.279 4.037 11.910 1.00 97.88 103 GLU A O 1
ATOM 773 N N . ALA A 1 104 ? -7.353 3.127 11.208 1.00 97.69 104 ALA A N 1
ATOM 774 C CA . ALA A 1 104 ? -6.947 2.555 12.485 1.00 97.69 104 ALA A CA 1
ATOM 775 C C . ALA A 1 104 ? -6.339 3.630 13.420 1.00 97.69 104 ALA A C 1
ATOM 777 O O . ALA A 1 104 ? -6.091 4.767 13.002 1.00 97.69 104 ALA A O 1
ATOM 778 N N . PRO A 1 105 ? -6.049 3.303 14.696 1.00 98.12 105 PRO A N 1
ATOM 779 C CA . PRO A 1 105 ? -5.328 4.213 15.580 1.00 98.12 105 PRO A CA 1
ATOM 780 C C . PRO A 1 105 ? -3.992 4.664 14.974 1.00 98.12 105 PRO A C 1
ATOM 782 O O . PRO A 1 105 ? -3.271 3.873 14.365 1.00 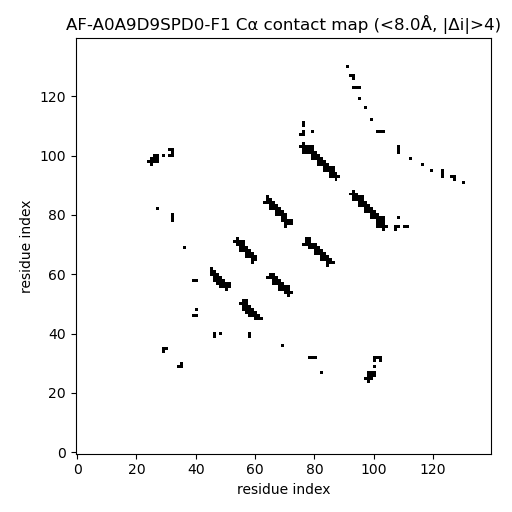98.12 105 PRO A O 1
ATOM 785 N N . GLN A 1 106 ? -3.619 5.930 15.193 1.00 95.62 106 GLN A N 1
ATOM 786 C CA . GLN A 1 106 ? -2.442 6.547 14.563 1.00 95.62 106 GLN A CA 1
ATOM 787 C C . GLN A 1 106 ? -1.149 5.736 14.758 1.00 95.62 106 GLN A C 1
ATOM 789 O O . GLN A 1 106 ? -0.329 5.657 13.841 1.00 95.62 106 GLN A O 1
ATOM 794 N N . ALA A 1 107 ? -0.965 5.128 15.934 1.00 97.62 107 ALA A N 1
ATOM 795 C CA . ALA A 1 107 ? 0.195 4.290 16.233 1.00 97.62 107 ALA A CA 1
ATOM 796 C C . ALA A 1 107 ? 0.288 3.074 15.294 1.00 97.62 107 ALA A C 1
ATOM 798 O O . ALA A 1 107 ? 1.355 2.800 14.745 1.00 97.62 107 ALA A O 1
ATOM 799 N N . GLU A 1 108 ? -0.838 2.410 15.034 1.00 98.19 108 GLU A N 1
ATOM 800 C CA . GLU A 1 108 ? -0.915 1.257 14.134 1.00 98.19 108 GLU A CA 1
ATOM 801 C C . GLU A 1 108 ? -0.716 1.671 12.671 1.00 98.19 108 GLU A C 1
ATOM 803 O O . GLU A 1 108 ? 0.032 1.028 11.938 1.00 98.19 108 GLU A O 1
ATOM 808 N N . CYS A 1 109 ? -1.282 2.809 12.255 1.00 97.12 109 CYS A N 1
ATOM 809 C CA . CYS A 1 109 ? -1.032 3.366 10.921 1.00 97.12 109 CYS A CA 1
ATOM 810 C C . CYS A 1 109 ? 0.450 3.721 10.703 1.00 97.12 109 CYS A C 1
ATOM 812 O O . CYS A 1 109 ? 1.003 3.514 9.623 1.00 97.12 109 CYS A O 1
ATOM 814 N N . SER A 1 110 ? 1.114 4.241 11.737 1.00 96.31 110 SER A N 1
ATOM 815 C CA . SER A 1 110 ? 2.536 4.608 11.682 1.00 96.31 110 SER A CA 1
ATOM 816 C C . SER A 1 110 ? 3.436 3.373 11.601 1.00 96.31 110 SER A C 1
ATOM 818 O O . SER A 1 110 ? 4.449 3.370 10.894 1.00 96.31 110 SER A O 1
ATOM 820 N N . LYS A 1 111 ? 3.043 2.300 12.295 1.00 97.75 111 LYS A N 1
ATOM 821 C CA . LYS A 1 111 ? 3.697 0.996 12.219 1.00 97.75 111 LYS A CA 1
ATOM 822 C C . LYS A 1 111 ? 3.570 0.390 10.819 1.00 97.75 111 LYS A C 1
ATOM 824 O O . LYS A 1 111 ? 4.595 0.056 10.230 1.00 97.75 111 LYS A O 1
ATOM 829 N N . LEU A 1 112 ? 2.364 0.376 10.247 1.00 97.25 112 LEU A N 1
ATOM 830 C CA . LEU A 1 112 ? 2.116 -0.062 8.868 1.00 97.25 112 LEU A CA 1
ATOM 831 C C . LEU A 1 112 ? 3.019 0.670 7.864 1.00 97.25 112 LEU A C 1
ATOM 833 O O . LEU A 1 112 ? 3.673 0.046 7.031 1.00 97.25 112 LEU A O 1
ATOM 837 N N . LEU A 1 113 ? 3.099 2.000 7.952 1.00 95.62 113 LEU A N 1
ATOM 838 C CA . LEU A 1 113 ? 3.944 2.788 7.051 1.00 95.62 113 LEU A CA 1
ATOM 839 C C . LEU A 1 113 ? 5.431 2.443 7.183 1.00 95.62 113 LEU A C 1
ATOM 841 O O . LEU A 1 113 ? 6.145 2.409 6.181 1.00 95.62 113 LEU A O 1
ATOM 845 N N . SER A 1 114 ? 5.891 2.143 8.397 1.00 96.12 114 SER A N 1
ATOM 846 C CA . SER A 1 114 ? 7.275 1.730 8.643 1.00 96.12 114 SER A CA 1
ATOM 847 C C . SER A 1 114 ? 7.576 0.351 8.042 1.00 96.12 114 SER A C 1
ATOM 849 O O . SER A 1 114 ? 8.641 0.149 7.457 1.00 96.12 114 SER A O 1
ATOM 851 N N . GLU A 1 115 ? 6.629 -0.587 8.123 1.00 95.88 115 GLU A N 1
ATOM 852 C CA . GLU A 1 115 ? 6.732 -1.916 7.504 1.00 95.88 115 GLU A CA 1
ATOM 853 C C . GLU A 1 115 ? 6.809 -1.822 5.970 1.00 95.88 115 GLU A C 1
ATOM 855 O O . GLU A 1 115 ? 7.662 -2.463 5.345 1.00 95.88 115 GLU A O 1
ATOM 860 N N . PHE A 1 116 ? 5.976 -0.971 5.361 1.00 95.88 116 PHE A N 1
ATOM 861 C CA . PHE A 1 116 ? 6.006 -0.719 3.918 1.00 95.88 116 PHE A CA 1
ATOM 862 C C . PHE A 1 116 ? 7.289 -0.005 3.481 1.00 95.88 116 PHE A C 1
ATOM 864 O O . PHE A 1 116 ? 7.910 -0.440 2.513 1.00 95.88 116 PHE A O 1
ATOM 871 N N . ALA A 1 117 ? 7.767 0.995 4.226 1.00 93.56 117 ALA A N 1
ATOM 872 C CA . ALA A 1 117 ? 9.044 1.649 3.938 1.00 93.56 117 ALA A CA 1
ATOM 873 C C . ALA A 1 117 ? 10.221 0.654 3.963 1.00 93.56 117 ALA A C 1
ATOM 875 O O . ALA A 1 117 ? 11.069 0.656 3.068 1.00 93.56 117 ALA A O 1
ATOM 876 N N . ALA A 1 118 ? 10.248 -0.259 4.941 1.00 95.00 118 ALA A N 1
ATOM 877 C CA . ALA A 1 118 ? 11.258 -1.314 5.008 1.00 95.00 118 ALA A CA 1
ATOM 878 C C . ALA A 1 118 ? 11.151 -2.314 3.840 1.00 95.00 118 ALA A C 1
ATOM 880 O O . ALA A 1 118 ? 12.157 -2.854 3.371 1.00 95.00 118 ALA A O 1
ATOM 881 N N . MET A 1 119 ? 9.941 -2.591 3.350 1.00 91.94 119 MET A N 1
ATOM 882 C CA . MET A 1 119 ? 9.737 -3.395 2.144 1.00 91.94 119 MET A CA 1
ATOM 883 C C . MET A 1 119 ? 10.232 -2.675 0.881 1.00 91.94 119 MET A C 1
ATOM 885 O O . MET A 1 119 ? 10.907 -3.29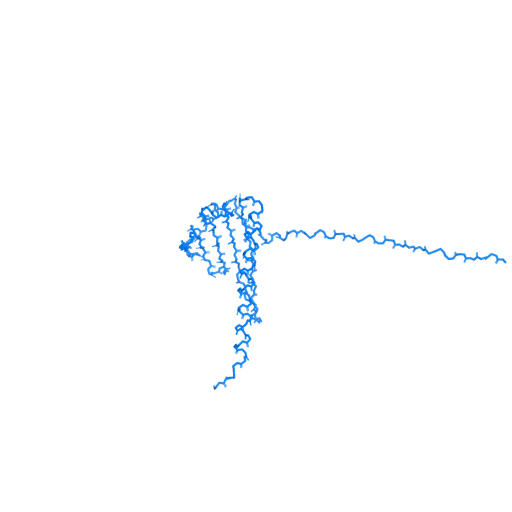3 0.055 1.00 91.94 119 MET A O 1
ATOM 889 N N . ASP A 1 120 ? 9.940 -1.387 0.744 1.00 91.44 120 ASP A N 1
ATOM 890 C CA . ASP A 1 120 ? 10.307 -0.575 -0.418 1.00 91.44 120 ASP A CA 1
ATOM 891 C C . ASP A 1 120 ? 11.827 -0.412 -0.546 1.00 91.44 120 ASP A C 1
ATOM 893 O O . ASP A 1 120 ? 12.385 -0.513 -1.647 1.00 91.44 120 ASP A O 1
ATOM 897 N N . GLU A 1 121 ? 12.524 -0.268 0.583 1.00 92.12 121 GLU A N 1
ATOM 898 C CA . GLU A 1 121 ? 13.986 -0.249 0.618 1.00 92.12 121 GLU A CA 1
ATOM 899 C C . GLU A 1 121 ? 14.568 -1.588 0.139 1.00 92.12 121 GLU A C 1
ATOM 901 O O . GLU A 1 121 ? 15.461 -1.604 -0.712 1.00 92.12 121 GLU A O 1
ATOM 906 N N . ARG A 1 122 ? 14.018 -2.728 0.586 1.00 90.69 122 ARG A N 1
ATOM 907 C CA . ARG A 1 122 ? 14.457 -4.058 0.118 1.00 90.69 122 ARG A CA 1
ATOM 908 C C . ARG A 1 122 ? 14.274 -4.228 -1.389 1.00 90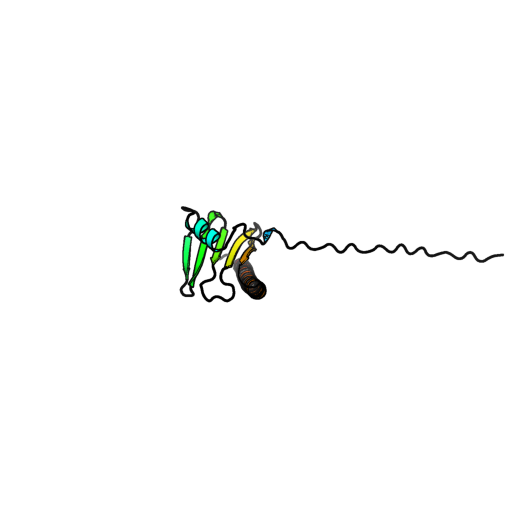.69 122 ARG A C 1
ATOM 910 O O . ARG A 1 122 ? 15.171 -4.748 -2.059 1.00 90.69 122 ARG A O 1
ATOM 917 N N . ILE A 1 123 ? 13.149 -3.767 -1.940 1.00 86.06 123 ILE A N 1
ATOM 918 C CA . ILE A 1 123 ? 12.903 -3.779 -3.391 1.00 86.06 123 ILE A CA 1
ATOM 919 C C . ILE A 1 123 ? 13.988 -2.965 -4.100 1.00 86.06 123 ILE A C 1
ATOM 921 O O . ILE A 1 123 ? 14.670 -3.479 -4.991 1.00 86.06 123 ILE A O 1
ATOM 925 N N . THR A 1 124 ? 14.210 -1.732 -3.654 1.00 87.81 124 THR A N 1
ATOM 926 C CA . THR A 1 124 ? 15.181 -0.810 -4.252 1.00 87.81 124 THR A CA 1
ATOM 927 C C . THR A 1 124 ? 16.608 -1.366 -4.199 1.00 87.81 124 THR A C 1
ATOM 929 O O . THR A 1 124 ? 17.333 -1.326 -5.198 1.00 87.81 124 THR A O 1
ATOM 932 N N . GLN A 1 125 ? 17.017 -1.940 -3.066 1.00 89.31 125 GLN A N 1
ATOM 933 C CA . GLN A 1 125 ? 18.328 -2.569 -2.891 1.00 89.31 125 GLN A CA 1
ATOM 934 C C . GLN A 1 125 ? 18.513 -3.784 -3.802 1.00 89.31 125 GLN A C 1
ATOM 936 O O . GLN A 1 125 ? 19.560 -3.915 -4.440 1.00 89.31 125 GLN A O 1
ATOM 941 N N . SER A 1 126 ? 17.496 -4.643 -3.917 1.00 86.88 126 SER A N 1
ATOM 942 C CA . SER A 1 126 ? 17.566 -5.834 -4.770 1.00 86.88 126 SER A CA 1
ATOM 943 C C . SER A 1 126 ? 17.776 -5.477 -6.246 1.00 86.88 126 SER A C 1
ATOM 945 O O . SER A 1 126 ? 18.573 -6.116 -6.936 1.00 86.88 126 SER A O 1
ATOM 947 N N . ILE A 1 127 ? 17.133 -4.407 -6.723 1.00 85.69 127 ILE A N 1
ATOM 948 C CA . ILE A 1 127 ? 17.261 -3.946 -8.107 1.00 85.69 127 ILE A CA 1
ATOM 949 C C . ILE A 1 127 ? 18.636 -3.310 -8.337 1.00 85.69 127 ILE A C 1
ATOM 951 O O . ILE A 1 127 ? 19.299 -3.635 -9.322 1.00 85.69 127 ILE A O 1
ATOM 955 N N . LYS A 1 128 ? 19.119 -2.484 -7.397 1.00 85.12 128 LYS A N 1
ATOM 956 C CA . LYS A 1 128 ? 20.483 -1.926 -7.439 1.00 85.12 128 LYS A CA 1
ATOM 957 C C . LYS A 1 128 ? 21.547 -3.030 -7.499 1.00 85.12 128 LYS A C 1
ATOM 959 O O . LYS A 1 128 ? 22.494 -2.922 -8.276 1.00 85.12 128 LYS A O 1
ATOM 964 N N . ALA A 1 129 ? 21.393 -4.093 -6.708 1.00 84.19 129 ALA A N 1
ATOM 965 C CA . ALA A 1 129 ? 22.323 -5.221 -6.694 1.00 84.19 129 ALA A CA 1
ATOM 966 C C . ALA A 1 129 ? 22.346 -5.971 -8.037 1.00 84.19 129 ALA A C 1
ATOM 968 O O . ALA A 1 129 ? 23.424 -6.219 -8.578 1.00 84.19 129 ALA A O 1
ATOM 969 N N . ARG A 1 130 ? 21.174 -6.257 -8.620 1.00 81.19 130 ARG A N 1
ATOM 970 C CA . ARG A 1 130 ? 21.068 -6.900 -9.943 1.00 81.19 130 ARG A CA 1
ATOM 971 C C . ARG A 1 130 ? 21.669 -6.046 -11.058 1.00 81.19 130 ARG A C 1
ATOM 973 O O . ARG A 1 130 ? 22.370 -6.579 -11.911 1.00 81.19 130 ARG A O 1
ATOM 980 N N . GLY A 1 131 ? 21.452 -4.729 -11.025 1.00 78.06 131 GLY A N 1
ATOM 981 C CA . GLY A 1 131 ? 22.056 -3.798 -11.985 1.00 78.06 131 GLY A CA 1
ATOM 982 C C . GLY A 1 131 ? 23.588 -3.851 -11.975 1.00 78.06 131 GLY A C 1
ATOM 983 O O . GLY A 1 131 ? 24.205 -3.904 -13.034 1.00 78.06 131 GLY A O 1
ATOM 984 N N . ARG A 1 132 ? 24.201 -3.933 -10.785 1.00 71.62 132 ARG A N 1
ATOM 985 C CA . ARG A 1 132 ? 25.661 -4.083 -10.633 1.00 71.62 132 ARG A CA 1
ATOM 986 C C . ARG A 1 132 ? 26.177 -5.435 -11.130 1.00 71.62 132 ARG A C 1
ATOM 988 O O . ARG A 1 132 ? 27.259 -5.510 -11.702 1.00 71.62 132 ARG A O 1
ATOM 995 N N . GLN A 1 133 ? 25.427 -6.512 -10.909 1.00 69.50 133 GLN A N 1
ATOM 996 C CA . GLN A 1 133 ? 25.819 -7.847 -11.373 1.00 69.50 133 GLN A CA 1
ATOM 997 C C . GLN A 1 133 ? 25.747 -7.952 -12.903 1.00 69.50 133 GLN A C 1
ATOM 999 O O . GLN A 1 133 ? 26.685 -8.451 -13.517 1.00 69.50 133 GLN A O 1
ATOM 1004 N N . GLY A 1 134 ? 24.701 -7.393 -13.522 1.00 60.72 134 GLY A N 1
ATOM 1005 C CA . GLY A 1 134 ? 24.555 -7.344 -14.980 1.00 60.72 134 GLY A CA 1
ATOM 1006 C C . GLY A 1 134 ? 25.633 -6.514 -15.685 1.00 60.72 134 GLY A C 1
ATOM 1007 O O . GLY A 1 134 ? 26.044 -6.869 -16.782 1.00 60.72 134 GLY A O 1
ATOM 1008 N N . SER A 1 135 ? 26.150 -5.457 -15.047 1.00 59.84 135 SER A N 1
ATOM 1009 C CA . SER A 1 135 ? 27.263 -4.659 -15.587 1.00 59.84 135 SER A CA 1
ATOM 1010 C C . SER A 1 135 ? 28.643 -5.310 -15.437 1.00 59.84 135 SER A C 1
ATOM 1012 O O . SER A 1 135 ? 29.603 -4.815 -16.017 1.00 59.84 135 SER A O 1
ATOM 1014 N N . THR A 1 136 ? 28.767 -6.379 -14.642 1.00 58.66 136 THR A N 1
ATOM 1015 C CA . THR A 1 136 ? 30.058 -7.032 -14.338 1.00 58.66 136 THR A CA 1
ATOM 1016 C C . THR A 1 136 ? 30.262 -8.332 -15.133 1.00 58.66 136 THR A C 1
ATOM 1018 O O . THR A 1 136 ? 31.329 -8.936 -15.061 1.00 58.66 136 THR A O 1
ATOM 1021 N N . GLN A 1 137 ? 29.274 -8.776 -15.918 1.00 48.16 137 GLN A N 1
ATOM 1022 C CA . GLN A 1 137 ? 29.409 -9.962 -16.766 1.00 48.16 137 GLN A CA 1
ATOM 1023 C C . GLN A 1 137 ? 30.039 -9.571 -18.118 1.00 48.16 137 GLN A C 1
ATOM 1025 O O . GLN A 1 137 ? 29.438 -8.775 -18.842 1.00 48.16 137 GLN A O 1
ATOM 1030 N N . PRO A 1 138 ? 31.235 -10.081 -18.481 1.00 48.97 138 PRO A N 1
ATOM 1031 C CA . PRO A 1 138 ? 31.812 -9.812 -19.793 1.00 48.97 138 PRO A CA 1
ATOM 1032 C C . PRO A 1 138 ? 30.931 -10.452 -20.870 1.00 48.97 138 PRO A C 1
ATOM 1034 O O . PRO A 1 138 ? 30.456 -11.579 -20.701 1.00 48.97 138 PRO A O 1
ATOM 1037 N N . ALA A 1 139 ? 30.698 -9.718 -21.960 1.00 54.50 139 ALA A N 1
ATOM 1038 C CA . ALA A 1 139 ? 30.070 -10.263 -23.157 1.00 54.50 139 ALA A CA 1
ATOM 1039 C C . ALA A 1 139 ? 30.907 -11.457 -23.645 1.00 54.50 139 ALA A C 1
ATOM 1041 O O . ALA A 1 139 ? 32.120 -11.316 -23.819 1.00 54.50 139 ALA A O 1
ATOM 1042 N N . GLN A 1 140 ? 30.268 -12.620 -23.783 1.00 42.59 140 GLN A N 1
ATOM 1043 C CA . GLN A 1 140 ? 30.854 -13.784 -24.448 1.00 42.59 140 GLN A CA 1
ATOM 1044 C C . GLN A 1 140 ? 30.714 -13.642 -25.958 1.00 42.59 140 GLN A C 1
ATOM 1046 O O . GLN A 1 140 ? 29.646 -13.149 -26.392 1.00 42.59 140 GLN A O 1
#